Protein AF-A0A7C1AJQ2-F1 (afdb_monomer_lite)

Structure (mmCIF, N/CA/C/O backbone):
data_AF-A0A7C1AJQ2-F1
#
_entry.id   AF-A0A7C1AJQ2-F1
#
loop_
_atom_site.group_PDB
_atom_site.id
_atom_site.type_symbol
_atom_site.label_atom_id
_atom_site.label_alt_id
_atom_site.label_comp_id
_atom_site.label_asym_id
_atom_site.label_entity_id
_atom_site.label_seq_id
_atom_site.pdbx_PDB_ins_code
_atom_site.Cartn_x
_atom_site.Cartn_y
_atom_site.Cartn_z
_atom_site.occupancy
_atom_site.B_iso_or_equiv
_atom_site.auth_seq_id
_atom_site.auth_comp_id
_atom_site.auth_asym_id
_atom_site.auth_atom_id
_atom_site.pdbx_PDB_model_num
ATOM 1 N N . MET A 1 1 ? 21.006 3.179 -22.219 1.00 61.38 1 MET A N 1
ATOM 2 C CA . MET A 1 1 ? 20.339 4.395 -21.698 1.00 61.38 1 MET A CA 1
ATOM 3 C C . MET A 1 1 ? 18.841 4.405 -22.001 1.00 61.38 1 MET A C 1
ATOM 5 O O . MET A 1 1 ? 18.075 4.590 -21.073 1.00 61.38 1 MET A O 1
ATOM 9 N N . MET A 1 2 ? 18.417 4.086 -23.232 1.00 63.91 2 MET A N 1
ATOM 10 C CA . MET A 1 2 ? 16.994 3.991 -23.629 1.00 63.91 2 MET A CA 1
ATOM 11 C C . MET A 1 2 ? 16.165 2.952 -22.848 1.00 63.91 2 MET A C 1
ATOM 13 O O . MET A 1 2 ? 14.956 3.092 -22.711 1.00 63.91 2 MET A O 1
ATOM 17 N N . ASP A 1 3 ? 16.816 1.908 -22.335 1.00 86.25 3 ASP A N 1
ATOM 18 C CA . ASP A 1 3 ? 16.172 0.865 -21.528 1.00 86.25 3 ASP A CA 1
ATOM 19 C C . ASP A 1 3 ? 15.818 1.361 -20.114 1.00 86.25 3 ASP A C 1
ATOM 21 O O . ASP A 1 3 ? 14.759 1.052 -19.579 1.00 86.25 3 ASP A O 1
ATOM 25 N N . TYR A 1 4 ? 16.660 2.231 -19.544 1.00 92.94 4 TYR A N 1
ATOM 26 C CA . TYR A 1 4 ? 16.419 2.810 -18.223 1.00 92.94 4 TYR A CA 1
ATOM 27 C C . TYR A 1 4 ? 15.292 3.850 -18.245 1.00 92.94 4 TYR A C 1
ATOM 29 O O . TYR A 1 4 ? 14.459 3.869 -17.346 1.00 92.94 4 TYR A O 1
ATOM 37 N N . GLU A 1 5 ? 15.218 4.681 -19.289 1.00 94.75 5 GLU A N 1
ATOM 38 C CA . GLU A 1 5 ? 14.123 5.650 -19.443 1.00 94.75 5 GLU A CA 1
ATOM 39 C C . GLU A 1 5 ? 12.766 4.951 -19.584 1.00 94.75 5 GLU A C 1
ATOM 41 O O . GLU A 1 5 ? 11.822 5.300 -18.876 1.00 94.75 5 GLU A O 1
ATOM 46 N N . LYS A 1 6 ? 12.688 3.904 -20.418 1.00 95.12 6 LYS A N 1
ATOM 47 C CA . LYS A 1 6 ? 11.476 3.082 -20.562 1.00 95.12 6 LYS A CA 1
ATOM 48 C C . LYS A 1 6 ? 11.099 2.379 -19.260 1.00 95.12 6 LYS A C 1
ATOM 50 O O . LYS A 1 6 ? 9.926 2.356 -18.895 1.00 95.12 6 LYS A O 1
ATOM 55 N N . TYR A 1 7 ? 12.085 1.836 -18.549 1.00 95.44 7 TYR A N 1
ATOM 56 C CA . TYR A 1 7 ? 11.879 1.248 -17.228 1.00 95.44 7 TYR A CA 1
ATOM 57 C C . TYR A 1 7 ? 11.286 2.267 -16.242 1.00 95.44 7 TYR A C 1
ATOM 59 O O . TYR A 1 7 ? 10.280 1.985 -15.596 1.00 95.44 7 TYR A O 1
ATOM 67 N N . GLU A 1 8 ? 11.849 3.475 -16.161 1.00 96.88 8 GLU A N 1
ATOM 68 C CA . GLU A 1 8 ? 11.351 4.531 -15.271 1.00 96.88 8 GLU A CA 1
ATOM 69 C C . GLU A 1 8 ? 9.933 4.994 -15.636 1.00 96.88 8 GLU A C 1
ATOM 71 O O . GLU A 1 8 ? 9.112 5.240 -14.746 1.00 96.88 8 GLU A O 1
ATOM 76 N N . GLU A 1 9 ? 9.612 5.112 -16.926 1.00 96.44 9 GLU A N 1
ATOM 77 C CA . GLU A 1 9 ? 8.254 5.425 -17.389 1.00 96.44 9 GLU A CA 1
ATOM 78 C C . GLU A 1 9 ? 7.247 4.357 -16.958 1.00 96.44 9 GLU A C 1
ATOM 80 O O . GLU A 1 9 ? 6.185 4.680 -16.414 1.00 96.44 9 GLU A O 1
ATOM 85 N N . GLU A 1 10 ? 7.606 3.087 -17.119 1.00 96.94 10 GLU A N 1
ATOM 86 C CA . GLU A 1 10 ? 6.755 1.970 -16.737 1.00 96.94 10 GLU A CA 1
ATOM 87 C C . GLU A 1 10 ? 6.587 1.877 -15.214 1.00 96.94 10 GLU A C 1
ATOM 89 O O . GLU A 1 10 ? 5.469 1.735 -14.711 1.00 96.94 10 GLU A O 1
ATOM 94 N N . CYS A 1 11 ? 7.660 2.088 -14.445 1.00 96.81 11 CYS A N 1
ATOM 95 C CA . CYS A 1 11 ? 7.578 2.203 -12.990 1.00 96.81 11 CYS A CA 1
ATOM 96 C C . CYS A 1 11 ? 6.642 3.339 -12.558 1.00 96.81 11 CYS A C 1
ATOM 98 O O . CYS A 1 11 ? 5.854 3.169 -11.624 1.00 96.81 11 CYS A O 1
ATOM 100 N N . LYS A 1 12 ? 6.687 4.503 -13.220 1.00 97.25 12 LYS A N 1
ATOM 101 C CA . LYS A 1 12 ? 5.766 5.619 -12.934 1.00 97.25 12 LYS A CA 1
ATOM 102 C C . LYS A 1 12 ? 4.318 5.244 -13.241 1.00 97.25 12 LYS A C 1
ATOM 104 O O . LYS A 1 12 ? 3.433 5.589 -12.451 1.00 97.25 12 LYS A O 1
ATOM 109 N N . ARG A 1 13 ? 4.072 4.532 -14.346 1.00 97.75 13 ARG A N 1
ATOM 110 C CA . ARG A 1 13 ? 2.741 4.031 -14.714 1.00 97.75 13 ARG A CA 1
ATOM 111 C C . ARG A 1 13 ? 2.196 3.086 -13.642 1.00 97.75 13 ARG A C 1
ATOM 113 O O . ARG A 1 13 ? 1.120 3.348 -13.104 1.00 97.75 13 ARG A O 1
ATOM 120 N N . ILE A 1 14 ? 2.979 2.079 -13.256 1.00 96.69 14 ILE A N 1
ATOM 121 C CA . ILE A 1 14 ? 2.613 1.096 -12.227 1.00 96.69 14 ILE A CA 1
ATOM 122 C C . ILE A 1 14 ? 2.363 1.783 -10.880 1.00 96.69 14 ILE A C 1
ATOM 124 O O . ILE A 1 14 ? 1.319 1.579 -10.269 1.00 96.69 14 ILE A O 1
ATOM 128 N N . ARG A 1 15 ? 3.245 2.689 -10.435 1.00 96.31 15 ARG A N 1
ATOM 129 C CA . ARG A 1 15 ? 3.052 3.443 -9.179 1.00 96.31 15 ARG A CA 1
ATOM 130 C C . ARG A 1 15 ? 1.754 4.259 -9.180 1.00 96.31 15 ARG A C 1
ATOM 132 O O . ARG A 1 15 ? 1.096 4.376 -8.148 1.00 96.31 15 ARG A O 1
ATOM 139 N N . LYS A 1 16 ? 1.358 4.831 -10.323 1.00 97.12 16 LYS A N 1
ATOM 140 C CA . LYS A 1 16 ? 0.087 5.564 -10.458 1.00 97.12 16 LYS A CA 1
ATOM 141 C C . LYS A 1 16 ? -1.125 4.634 -10.355 1.00 97.12 16 LYS A C 1
ATOM 143 O O . LYS A 1 16 ? -2.135 5.026 -9.772 1.00 97.12 16 LYS A O 1
ATOM 148 N N . GLU A 1 17 ? -1.038 3.433 -10.916 1.00 97.50 17 GLU A N 1
ATOM 149 C CA . GLU A 1 17 ? -2.084 2.409 -10.823 1.00 97.50 17 GLU A CA 1
ATOM 150 C C . GLU A 1 17 ? -2.194 1.852 -9.397 1.00 97.50 17 GLU A C 1
ATOM 152 O O . GLU A 1 17 ? -3.293 1.836 -8.838 1.00 97.50 17 GLU A O 1
ATOM 157 N N . ASN A 1 18 ? -1.066 1.542 -8.753 1.00 97.00 18 ASN A N 1
ATOM 158 C CA . ASN A 1 18 ? -1.011 1.065 -7.369 1.00 97.00 18 ASN A CA 1
ATOM 159 C C . ASN A 1 18 ? -1.677 2.041 -6.396 1.00 97.00 18 ASN A C 1
ATOM 161 O O . ASN A 1 18 ? -2.478 1.620 -5.567 1.00 97.00 18 ASN A O 1
ATOM 165 N N . LYS A 1 19 ? -1.460 3.355 -6.544 1.00 96.69 19 LYS A N 1
ATOM 166 C CA . LYS A 1 19 ? -2.137 4.365 -5.707 1.00 96.69 19 LYS A CA 1
ATOM 167 C C . LYS A 1 19 ? -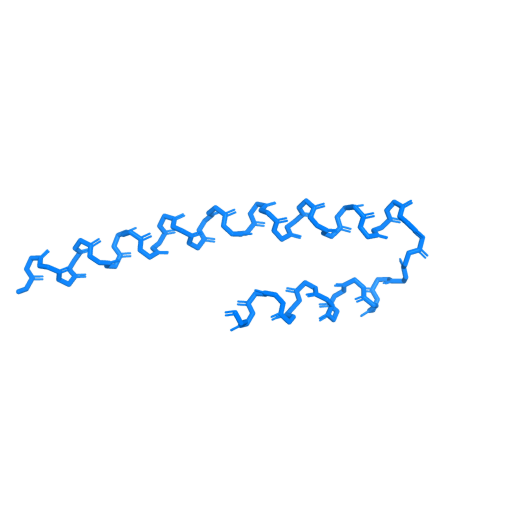3.664 4.276 -5.769 1.00 96.69 19 LYS A C 1
ATOM 169 O O . LYS A 1 19 ? -4.329 4.461 -4.751 1.00 96.69 19 LYS A O 1
ATOM 174 N N . LYS A 1 20 ? -4.235 3.974 -6.941 1.00 97.75 20 LYS A N 1
ATOM 175 C CA . LYS A 1 20 ? -5.689 3.788 -7.089 1.00 97.75 20 LYS A CA 1
ATOM 176 C C . LYS A 1 20 ? -6.156 2.517 -6.384 1.00 97.75 20 LYS A C 1
ATOM 178 O O . LYS A 1 20 ? -7.173 2.547 -5.697 1.00 97.75 20 LYS A O 1
ATOM 183 N N . LEU A 1 21 ? -5.402 1.426 -6.527 1.00 98.06 21 LEU A N 1
ATOM 184 C CA . LEU A 1 21 ? -5.701 0.149 -5.877 1.00 98.06 21 LEU A CA 1
ATOM 185 C C . LEU A 1 21 ? -5.632 0.267 -4.350 1.00 98.06 21 LEU A C 1
ATOM 187 O O . LEU A 1 21 ? -6.566 -0.145 -3.668 1.00 98.06 21 LEU A O 1
ATOM 191 N N . ILE A 1 22 ? -4.583 0.899 -3.819 1.00 98.00 22 ILE A N 1
ATOM 192 C CA . ILE A 1 22 ? -4.392 1.128 -2.380 1.00 98.00 22 ILE A CA 1
ATOM 193 C C . ILE A 1 22 ? -5.503 2.023 -1.821 1.00 98.00 22 ILE A C 1
ATOM 195 O O . ILE A 1 22 ? -6.034 1.749 -0.746 1.00 98.00 22 ILE A O 1
ATOM 199 N N . SER A 1 23 ? -5.919 3.054 -2.563 1.00 97.50 23 SER A N 1
ATOM 200 C CA . SER A 1 23 ? -7.066 3.881 -2.176 1.00 97.50 23 SER A CA 1
ATOM 201 C C . SER A 1 23 ? -8.363 3.068 -2.112 1.00 97.50 23 SER A C 1
ATOM 203 O O . SER A 1 23 ? -9.072 3.143 -1.109 1.00 97.50 23 SER A O 1
ATOM 205 N N . GLY A 1 24 ? -8.645 2.242 -3.126 1.00 98.19 24 GLY A N 1
ATOM 206 C CA . GLY A 1 24 ? -9.811 1.353 -3.130 1.00 98.19 24 GLY A CA 1
ATOM 207 C C . GLY A 1 24 ? -9.775 0.323 -1.998 1.00 98.19 24 GLY A C 1
ATOM 208 O O . GLY A 1 24 ? -10.796 0.060 -1.362 1.00 98.19 24 GLY A O 1
ATOM 209 N N . PHE A 1 25 ? -8.591 -0.203 -1.684 1.00 98.00 25 PHE A N 1
ATOM 210 C CA . PHE A 1 25 ? -8.380 -1.083 -0.541 1.00 98.00 25 PHE A CA 1
ATOM 211 C C . PHE A 1 25 ? -8.677 -0.372 0.786 1.00 98.00 25 PHE A C 1
ATOM 213 O O . PHE A 1 25 ? -9.393 -0.919 1.622 1.00 98.00 25 PHE A O 1
ATOM 220 N N . GLY A 1 26 ? -8.227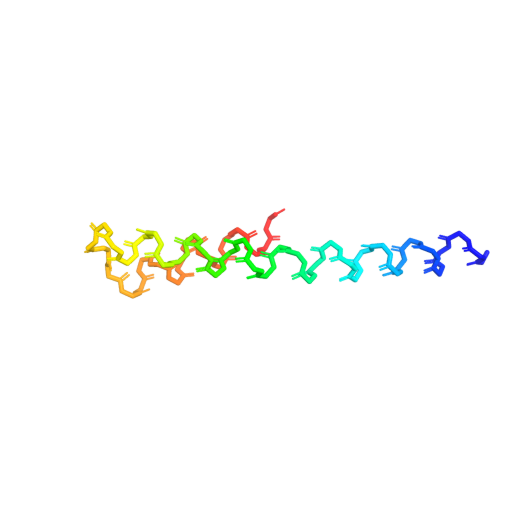 0.876 0.949 1.00 98.44 26 GLY A N 1
ATOM 221 C CA . GLY A 1 26 ? -8.563 1.707 2.106 1.00 98.44 26 GLY A CA 1
ATOM 222 C C . GLY A 1 26 ? -10.072 1.921 2.266 1.00 98.44 26 GLY A C 1
ATOM 223 O O . GLY A 1 26 ? -10.608 1.732 3.359 1.00 98.44 26 GLY A O 1
ATOM 224 N N . THR A 1 27 ? -10.786 2.228 1.176 1.00 98.38 27 THR A N 1
ATOM 225 C CA . THR A 1 27 ? -12.256 2.338 1.181 1.00 98.38 27 THR A CA 1
ATOM 226 C C . THR A 1 27 ? -12.922 1.021 1.578 1.00 98.38 27 THR A C 1
ATOM 228 O O . THR A 1 27 ? -13.847 1.020 2.390 1.00 98.38 27 THR A O 1
ATOM 231 N N . TRP A 1 28 ? -12.439 -0.108 1.056 1.00 98.50 28 TRP A N 1
ATOM 232 C CA . TRP A 1 28 ? -12.959 -1.427 1.412 1.00 98.50 28 TRP A CA 1
ATOM 233 C C . TRP A 1 28 ? -12.755 -1.745 2.900 1.00 98.50 28 TRP A C 1
ATOM 235 O O . TRP A 1 28 ? -13.688 -2.203 3.556 1.00 98.50 28 TRP A O 1
ATOM 245 N N . LEU A 1 29 ? -11.579 -1.446 3.464 1.00 98.19 29 LEU A N 1
ATOM 246 C CA . LEU A 1 29 ? -11.307 -1.625 4.895 1.00 98.19 29 LEU A CA 1
ATOM 247 C C . LEU A 1 29 ? -12.181 -0.710 5.766 1.00 98.19 29 LEU A C 1
ATOM 249 O O . LEU A 1 29 ? -12.692 -1.144 6.799 1.00 98.19 29 LEU A O 1
ATOM 253 N N . SER A 1 30 ? -12.402 0.533 5.335 1.00 98.25 30 SER A N 1
ATOM 254 C CA . SER A 1 30 ? -13.315 1.461 6.012 1.00 98.25 30 SER A CA 1
ATOM 255 C C . SER A 1 30 ? -14.747 0.920 6.041 1.00 98.25 30 SER A C 1
ATOM 257 O O . SER A 1 30 ? -15.367 0.879 7.102 1.00 98.25 30 SER A O 1
ATOM 259 N N . ALA A 1 31 ? -15.240 0.380 4.921 1.00 98.44 31 ALA A N 1
ATOM 260 C CA . ALA A 1 31 ? -16.558 -0.255 4.841 1.00 98.44 31 ALA A CA 1
ATOM 261 C C . ALA A 1 31 ? -16.692 -1.510 5.726 1.00 98.44 31 ALA A C 1
ATOM 263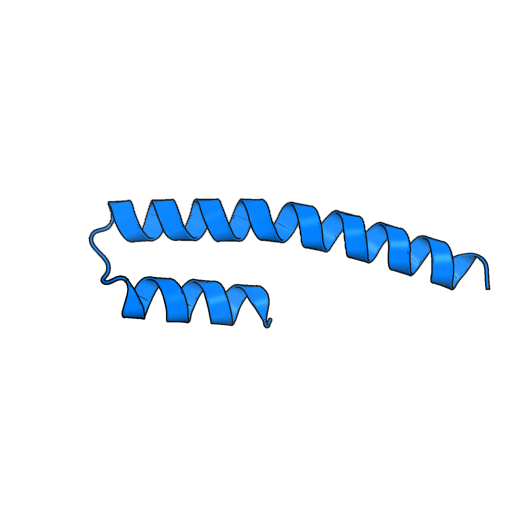 O O . ALA A 1 31 ? -17.802 -1.916 6.067 1.00 98.44 31 ALA A O 1
ATOM 264 N N . LYS A 1 32 ? -15.573 -2.127 6.124 1.00 98.12 32 LYS A N 1
ATOM 265 C CA . LYS A 1 32 ? -15.527 -3.235 7.091 1.00 98.12 32 LYS A CA 1
ATOM 266 C C . LYS A 1 32 ? -15.486 -2.774 8.552 1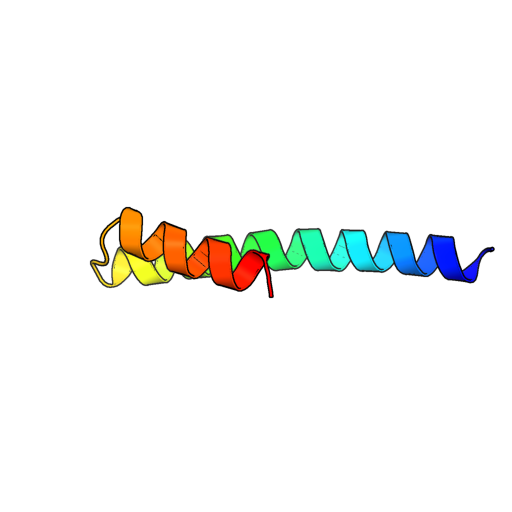.00 98.12 32 LYS A C 1
ATOM 268 O O . LYS A 1 32 ? -15.452 -3.620 9.441 1.00 98.12 32 LYS A O 1
ATOM 273 N N . GLY A 1 33 ? -15.512 -1.466 8.809 1.00 98.19 33 GLY A N 1
ATOM 274 C CA . GLY A 1 33 ? -15.541 -0.894 10.156 1.00 98.19 33 GLY A CA 1
ATOM 275 C C . GLY A 1 33 ? -14.178 -0.850 10.849 1.00 98.19 33 GLY A C 1
ATOM 276 O O . GLY A 1 33 ? -14.122 -0.736 12.072 1.00 98.19 33 GLY A O 1
ATOM 277 N N . LEU A 1 34 ? -13.073 -0.959 10.102 1.00 98.19 34 LEU A N 1
ATOM 278 C CA . LEU A 1 34 ? -11.739 -0.848 10.688 1.00 98.19 34 LEU A CA 1
ATOM 279 C C . LEU A 1 34 ? -11.439 0.605 11.078 1.00 98.19 34 LEU A C 1
ATOM 281 O O . LEU A 1 34 ? -11.845 1.552 10.406 1.00 98.19 34 LEU A O 1
ATOM 285 N N . SER A 1 35 ? -10.676 0.773 12.161 1.00 98.19 35 SER A N 1
ATOM 286 C CA . SER A 1 35 ? -10.215 2.094 12.595 1.00 98.19 35 SER A CA 1
ATOM 287 C C . SER A 1 35 ? -9.258 2.717 11.576 1.00 98.19 35 SER A C 1
ATOM 289 O O . SER A 1 35 ? -8.484 1.996 10.942 1.00 98.19 35 SER A O 1
ATOM 291 N N . GLN A 1 36 ? -9.229 4.051 11.488 1.00 97.62 36 GLN A N 1
ATOM 292 C CA . GLN A 1 36 ? -8.318 4.766 10.587 1.00 97.62 36 GLN A CA 1
ATOM 293 C C . GLN A 1 36 ? -6.853 4.358 10.805 1.00 97.62 36 GLN A C 1
ATOM 295 O O . GLN A 1 36 ? -6.160 4.038 9.851 1.00 97.62 36 GLN A O 1
ATOM 300 N N . LYS A 1 37 ? -6.416 4.221 12.066 1.00 98.25 37 LYS A N 1
ATOM 301 C CA . LYS A 1 37 ? -5.062 3.751 12.414 1.00 98.25 37 LYS A CA 1
ATOM 302 C C . LYS A 1 37 ? -4.743 2.374 11.822 1.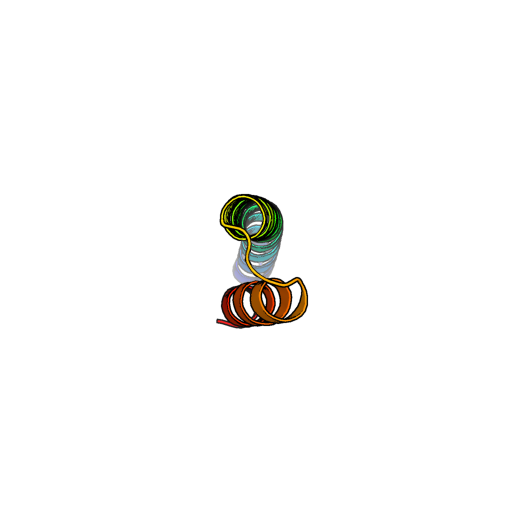00 98.25 37 LYS A C 1
ATOM 304 O O . LYS A 1 37 ? -3.615 2.118 11.408 1.00 98.25 37 LYS A O 1
ATOM 309 N N . THR A 1 38 ? -5.718 1.466 11.823 1.00 97.88 38 THR A N 1
ATOM 310 C CA . THR A 1 38 ? -5.557 0.126 11.248 1.00 97.88 38 THR A CA 1
ATOM 311 C C . THR A 1 38 ? -5.504 0.195 9.724 1.00 97.88 38 THR A C 1
ATOM 313 O O . THR A 1 38 ? -4.650 -0.452 9.124 1.00 97.88 38 THR A O 1
ATOM 316 N N . ILE A 1 39 ? -6.374 1.002 9.111 1.00 98.44 39 ILE A N 1
ATOM 317 C CA . ILE A 1 39 ? -6.394 1.236 7.662 1.00 98.44 39 ILE A CA 1
ATOM 318 C C . ILE A 1 39 ? -5.049 1.795 7.202 1.00 98.44 39 ILE A C 1
ATOM 320 O O . ILE A 1 39 ? -4.444 1.210 6.310 1.00 98.44 39 ILE A O 1
ATOM 324 N N . ASP A 1 40 ? -4.550 2.840 7.864 1.00 97.81 40 ASP A N 1
ATOM 325 C CA . ASP A 1 40 ? -3.278 3.491 7.542 1.00 97.81 40 ASP A CA 1
ATOM 326 C C . ASP A 1 40 ? -2.110 2.506 7.616 1.00 97.81 40 ASP A C 1
ATOM 328 O O . ASP A 1 40 ? -1.262 2.483 6.732 1.00 97.81 40 ASP A O 1
ATOM 332 N N . LYS A 1 41 ? -2.091 1.634 8.634 1.00 97.81 41 LYS A N 1
ATOM 333 C CA . LYS A 1 41 ? -1.059 0.598 8.766 1.00 97.81 41 LYS A CA 1
ATOM 334 C C . LYS A 1 41 ? -1.114 -0.427 7.628 1.00 97.81 41 LYS A C 1
ATOM 336 O O . LYS A 1 41 ? -0.072 -0.885 7.166 1.00 97.81 41 LYS A O 1
ATOM 341 N N . HIS A 1 42 ? -2.307 -0.824 7.185 1.00 97.06 42 HIS A N 1
ATOM 342 C CA . HIS A 1 42 ? -2.446 -1.753 6.062 1.00 97.06 42 HIS A CA 1
ATOM 343 C C . HIS A 1 42 ? -2.067 -1.104 4.732 1.00 97.06 42 HIS A C 1
ATOM 345 O O . HIS A 1 42 ? -1.319 -1.707 3.966 1.00 97.06 42 HIS A O 1
ATOM 351 N N . THR A 1 43 ? -2.547 0.110 4.459 1.00 97.31 43 THR A N 1
ATOM 352 C CA . THR A 1 43 ? -2.246 0.812 3.207 1.00 97.31 43 THR A CA 1
ATOM 353 C C . THR A 1 43 ? -0.773 1.200 3.126 1.00 97.31 43 THR A C 1
ATOM 355 O O . THR A 1 43 ? -0.182 1.019 2.067 1.00 97.31 43 THR A O 1
ATOM 358 N N . SER A 1 44 ? -0.143 1.626 4.230 1.00 96.44 44 SER A N 1
ATOM 359 C CA . SER A 1 44 ? 1.294 1.933 4.256 1.00 96.44 44 SER A CA 1
ATOM 360 C C . SER A 1 44 ? 2.159 0.701 4.017 1.00 96.44 44 SER A C 1
ATOM 362 O O . SER A 1 44 ? 3.160 0.780 3.315 1.00 96.44 44 SER A O 1
ATOM 364 N N . ASN A 1 45 ? 1.782 -0.446 4.591 1.00 94.56 45 ASN A N 1
ATOM 365 C CA . ASN A 1 45 ? 2.519 -1.688 4.379 1.00 94.56 45 ASN A CA 1
ATOM 366 C C . ASN A 1 45 ? 2.439 -2.132 2.913 1.00 94.56 45 ASN A C 1
ATOM 368 O O . ASN A 1 45 ? 3.447 -2.548 2.361 1.00 94.56 45 ASN A O 1
ATOM 372 N N . VAL A 1 46 ? 1.267 -2.021 2.284 1.00 94.81 46 VAL A N 1
ATOM 373 C CA . VAL A 1 46 ? 1.084 -2.380 0.868 1.00 94.81 46 VAL A CA 1
ATOM 374 C C . VAL A 1 46 ? 1.758 -1.379 -0.079 1.00 94.81 46 VAL A C 1
ATOM 376 O O . VAL A 1 46 ? 2.182 -1.771 -1.153 1.00 94.81 46 VAL A O 1
ATOM 379 N N . ASP A 1 47 ? 1.871 -0.098 0.283 1.00 94.50 47 ASP A N 1
ATOM 380 C CA . ASP A 1 47 ? 2.617 0.879 -0.532 1.00 94.50 47 ASP A CA 1
ATOM 381 C C . ASP A 1 47 ? 4.140 0.665 -0.455 1.00 94.50 47 ASP A C 1
ATOM 383 O O . ASP A 1 47 ? 4.868 1.016 -1.382 1.00 94.50 47 ASP A O 1
ATOM 387 N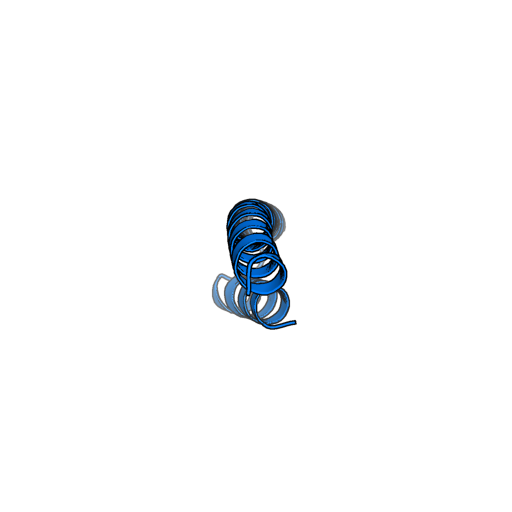 N . PHE A 1 48 ? 4.627 0.097 0.654 1.00 92.56 48 PHE A N 1
ATOM 388 C CA . PHE A 1 48 ? 6.052 -0.136 0.886 1.00 92.56 48 PHE A CA 1
ATOM 389 C C . PHE A 1 48 ? 6.592 -1.417 0.230 1.00 92.56 48 PHE A C 1
ATOM 391 O O . PHE A 1 48 ? 7.732 -1.407 -0.238 1.00 92.56 48 PHE A O 1
ATOM 398 N N . TYR A 1 49 ? 5.811 -2.505 0.238 1.00 85.69 49 TYR A N 1
ATOM 399 C CA . TYR A 1 49 ? 6.200 -3.830 -0.271 1.00 85.69 49 TYR A CA 1
ATOM 400 C C . TYR A 1 49 ? 5.655 -4.097 -1.674 1.00 85.69 49 TYR A C 1
ATOM 402 O O . TYR A 1 49 ? 6.432 -4.629 -2.499 1.00 85.69 49 TYR A O 1
#

Sequence (49 aa):
MMDYEKYEEECKRIRKENKKLISGFGTWLSAKGLSQKTIDKHTSNVDFY

Radius of gyration: 14.39 Å; chains: 1; bounding box: 37×10×36 Å

pLDDT: mean 95.19, std 7.2, range [61.38, 98.5]

Secondary structure (DSSP, 8-state):
-HHHHHHHHHHHHHHHHHHHHHHHHHHHHHHTT--HHHHHHHHHHHHH-

Foldseek 3Di:
DVVVVVVVVVVVVVLVVLVVVLVVQLVVVVVVVDDPVVSCVVSVVSNVD